Protein AF-A0A354X2A1-F1 (afdb_monomer)

Structure (mmCIF, N/CA/C/O backbone):
data_AF-A0A354X2A1-F1
#
_entry.id   AF-A0A354X2A1-F1
#
loop_
_atom_site.group_PDB
_atom_site.id
_atom_site.type_symbol
_atom_site.label_atom_id
_atom_site.label_alt_id
_atom_site.label_comp_id
_atom_site.label_asym_id
_atom_site.label_entity_id
_atom_site.label_seq_id
_atom_site.pdbx_PDB_ins_code
_atom_site.Cartn_x
_atom_site.Cartn_y
_atom_site.Cartn_z
_atom_site.occupancy
_atom_site.B_iso_or_equiv
_atom_site.auth_seq_id
_atom_site.auth_comp_id
_atom_site.auth_asym_id
_atom_site.auth_atom_id
_atom_site.pdbx_PDB_model_num
ATOM 1 N N . GLU A 1 1 ? -7.277 10.798 17.266 1.00 90.75 1 GLU A N 1
ATOM 2 C CA . GLU A 1 1 ? -7.974 12.111 17.252 1.00 90.75 1 GLU A CA 1
ATOM 3 C C . GLU A 1 1 ? -8.568 12.491 15.892 1.00 90.75 1 GLU A C 1
ATOM 5 O O . GLU A 1 1 ? -9.775 12.680 15.810 1.00 90.75 1 GLU A O 1
ATOM 10 N N . ASN A 1 2 ? -7.778 12.577 14.810 1.00 96.19 2 ASN A N 1
ATOM 11 C CA . ASN A 1 2 ? -8.287 13.035 13.504 1.00 96.19 2 ASN A CA 1
ATOM 12 C C . ASN A 1 2 ? -9.446 12.197 12.944 1.00 96.19 2 ASN A C 1
ATOM 14 O O . ASN A 1 2 ? -10.434 12.776 12.503 1.00 96.19 2 ASN A O 1
ATOM 18 N N . MET A 1 3 ? -9.356 10.865 12.979 1.00 95.81 3 MET A N 1
ATOM 19 C CA . MET A 1 3 ? -10.426 9.995 12.469 1.00 95.81 3 MET A CA 1
ATOM 20 C C . MET A 1 3 ? -11.735 10.189 13.240 1.00 95.81 3 MET A C 1
ATOM 22 O O . MET A 1 3 ? -12.769 10.416 12.627 1.00 95.81 3 MET A O 1
ATOM 26 N N . GLN A 1 4 ? -11.671 10.237 14.575 1.00 95.44 4 GLN A N 1
ATOM 27 C CA . GLN A 1 4 ? -12.832 10.505 15.434 1.00 95.44 4 GLN A CA 1
ATOM 28 C C . GLN A 1 4 ? -13.464 11.869 15.135 1.00 95.44 4 GLN A C 1
ATOM 30 O O . GLN A 1 4 ? -14.678 11.967 14.986 1.00 95.44 4 GLN A O 1
ATOM 35 N N . LYS A 1 5 ? -12.643 12.920 14.987 1.00 98.12 5 LYS A N 1
ATOM 36 C CA . LYS A 1 5 ? -13.120 14.276 14.673 1.00 98.12 5 LYS A CA 1
ATOM 37 C C . LYS A 1 5 ? -13.907 14.337 13.358 1.00 98.12 5 LYS A C 1
ATOM 39 O O . LYS A 1 5 ? -14.807 15.162 13.237 1.00 98.12 5 LYS A O 1
ATOM 44 N N . HIS A 1 6 ? -13.556 13.496 12.389 1.00 97.69 6 HIS A N 1
ATOM 45 C CA . HIS A 1 6 ? -14.186 13.467 11.069 1.00 97.69 6 HIS A CA 1
ATOM 46 C C . HI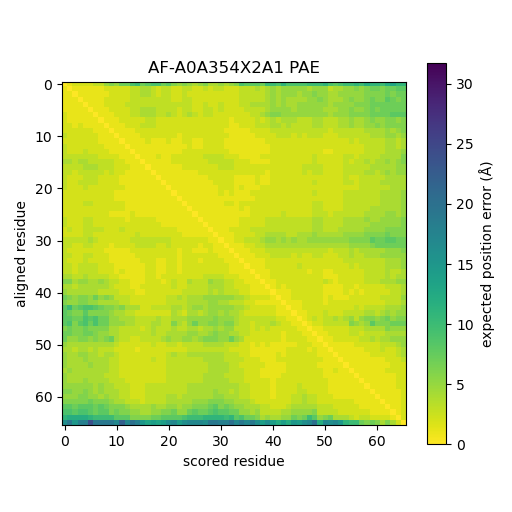S A 1 6 ? -15.176 12.305 10.896 1.00 97.69 6 HIS A C 1
ATOM 48 O O . HIS A 1 6 ? -15.709 12.147 9.803 1.00 97.69 6 HIS A O 1
ATOM 54 N N . GLY A 1 7 ? -15.430 11.511 11.945 1.00 96.75 7 GLY A N 1
ATOM 55 C CA . GLY A 1 7 ? -16.317 10.346 11.877 1.00 96.75 7 GLY A CA 1
ATOM 56 C C . GLY A 1 7 ? -15.855 9.291 10.867 1.00 96.75 7 GLY A C 1
ATOM 57 O O . GLY A 1 7 ? -16.670 8.784 10.108 1.00 96.75 7 GLY A O 1
ATOM 58 N N . ILE A 1 8 ? -14.546 9.026 10.791 1.00 96.81 8 ILE A N 1
ATOM 59 C CA . ILE A 1 8 ? -13.977 8.009 9.899 1.00 96.81 8 ILE A CA 1
ATOM 60 C C . ILE A 1 8 ? -13.874 6.688 10.658 1.00 96.81 8 ILE A C 1
ATOM 62 O O . ILE A 1 8 ? -13.103 6.588 11.613 1.00 96.81 8 ILE A O 1
ATOM 66 N N . ASP A 1 9 ? -14.600 5.679 10.187 1.00 97.00 9 ASP A N 1
ATOM 67 C CA . ASP A 1 9 ? -14.702 4.377 10.857 1.00 97.00 9 ASP A CA 1
ATOM 68 C C . ASP A 1 9 ? -13.669 3.346 10.375 1.00 97.00 9 ASP A C 1
ATOM 70 O O . ASP A 1 9 ? -13.424 2.355 11.055 1.00 97.00 9 ASP A O 1
ATOM 74 N N . ALA A 1 10 ? -13.066 3.551 9.200 1.00 97.38 10 ALA A N 1
ATOM 75 C CA . ALA A 1 10 ? -12.138 2.607 8.578 1.00 97.38 10 ALA A CA 1
ATOM 76 C C . ALA A 1 10 ? -11.104 3.318 7.698 1.00 97.38 10 ALA A C 1
ATOM 78 O O . ALA A 1 10 ? -11.324 4.449 7.256 1.00 97.38 10 ALA A O 1
ATOM 79 N N . LEU A 1 11 ? -9.996 2.637 7.395 1.00 97.56 11 LEU A N 1
ATOM 80 C CA . LEU A 1 11 ? -8.949 3.162 6.517 1.00 97.56 11 LEU A CA 1
ATOM 81 C C . LEU A 1 11 ? -8.620 2.193 5.374 1.00 97.56 11 LEU A C 1
ATOM 83 O O . LEU A 1 11 ? -8.434 0.997 5.582 1.00 97.56 11 LEU A O 1
ATOM 87 N N . VAL A 1 12 ? -8.484 2.733 4.163 1.00 98.00 12 VAL A N 1
ATOM 88 C CA . VAL A 1 12 ? -7.871 2.030 3.029 1.00 98.00 12 VAL A CA 1
ATOM 89 C C . VAL A 1 12 ? -6.505 2.655 2.782 1.00 98.00 12 VAL A C 1
ATOM 91 O O . VAL A 1 12 ? -6.413 3.864 2.566 1.00 98.00 12 VAL A O 1
ATOM 94 N N . VAL A 1 13 ? -5.446 1.851 2.828 1.00 97.94 13 VAL A N 1
ATOM 95 C CA . VAL A 1 13 ? -4.064 2.312 2.645 1.00 97.94 13 VAL A CA 1
ATOM 96 C C . VAL A 1 13 ? -3.505 1.743 1.353 1.00 97.94 13 VAL A C 1
ATOM 98 O O . VAL A 1 13 ? -3.539 0.537 1.149 1.00 97.94 13 VAL A O 1
ATOM 101 N N . ILE A 1 14 ? -2.966 2.609 0.496 1.00 97.69 14 ILE A N 1
ATOM 102 C CA . ILE A 1 14 ? -2.320 2.230 -0.765 1.00 97.69 14 ILE A CA 1
ATOM 103 C C . ILE A 1 14 ? -0.839 2.567 -0.649 1.00 97.69 14 ILE A C 1
ATOM 105 O O . ILE A 1 14 ? -0.499 3.722 -0.390 1.00 97.69 14 ILE A O 1
ATOM 109 N N . GLY A 1 15 ? 0.037 1.584 -0.829 1.00 96.94 15 GLY A N 1
ATOM 110 C CA . GLY A 1 15 ? 1.476 1.825 -0.777 1.00 96.94 15 GLY A CA 1
ATOM 111 C C . GLY A 1 15 ? 2.314 0.554 -0.724 1.00 96.94 15 GLY A C 1
ATOM 112 O O . GLY A 1 15 ? 1.801 -0.548 -0.920 1.00 96.94 15 GLY A O 1
ATOM 113 N N . GLY A 1 16 ? 3.607 0.739 -0.460 1.00 96.38 16 GLY A N 1
ATOM 114 C CA . GLY A 1 16 ? 4.577 -0.337 -0.258 1.00 96.38 16 GLY A CA 1
ATOM 115 C C . GLY A 1 16 ? 4.621 -0.856 1.181 1.00 96.38 16 GLY A C 1
ATOM 116 O O . GLY A 1 16 ? 3.805 -0.474 2.025 1.00 96.38 16 GLY A O 1
ATOM 117 N N . ASP A 1 17 ? 5.635 -1.665 1.487 1.00 95.62 17 ASP A N 1
ATOM 118 C CA . ASP A 1 17 ? 5.807 -2.321 2.791 1.00 95.62 17 ASP A CA 1
ATOM 119 C C . ASP A 1 17 ? 5.752 -1.355 3.976 1.00 95.62 17 ASP A C 1
ATOM 121 O O . ASP A 1 17 ? 5.104 -1.639 4.984 1.00 95.62 17 ASP A O 1
ATOM 125 N N . GLY A 1 18 ? 6.386 -0.184 3.859 1.00 96.88 18 GLY A N 1
ATOM 126 C CA . GLY A 1 18 ? 6.377 0.823 4.922 1.00 96.88 18 GLY A CA 1
ATOM 127 C C . GLY A 1 18 ? 4.967 1.331 5.238 1.00 96.88 18 GLY A C 1
ATOM 128 O O . GLY A 1 18 ? 4.588 1.433 6.406 1.00 96.88 18 GLY A O 1
ATOM 129 N N . SER A 1 19 ? 4.164 1.592 4.202 1.00 97.62 19 SER A N 1
ATOM 130 C CA . SER A 1 19 ? 2.778 2.043 4.351 1.00 97.62 19 SER A CA 1
ATOM 131 C C . SER A 1 19 ? 1.902 0.951 4.955 1.00 97.62 19 SER A C 1
ATO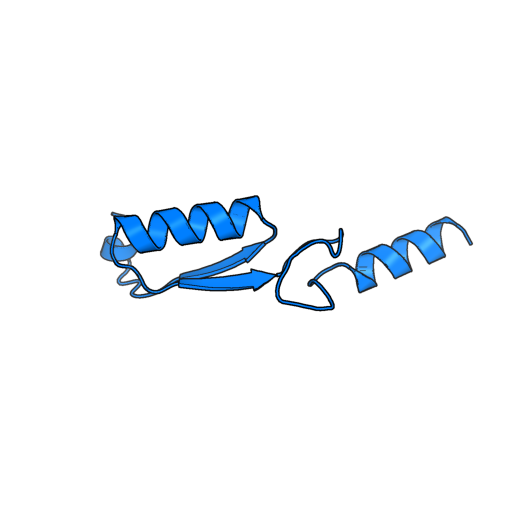M 133 O O . SER A 1 19 ? 1.155 1.226 5.892 1.00 97.62 19 SER A O 1
ATOM 135 N N . LEU A 1 20 ? 2.012 -0.284 4.461 1.00 97.19 20 LEU A N 1
ATOM 136 C CA . LEU A 1 20 ? 1.204 -1.409 4.937 1.00 97.19 20 LEU A CA 1
ATOM 137 C C . LEU A 1 20 ? 1.577 -1.822 6.368 1.00 97.19 20 LEU A C 1
ATOM 139 O O . LEU A 1 20 ? 0.695 -2.098 7.180 1.00 97.19 20 LEU A O 1
ATOM 143 N N . THR A 1 21 ? 2.865 -1.776 6.715 1.00 97.12 21 THR A N 1
ATOM 144 C CA . THR A 1 21 ? 3.348 -2.028 8.080 1.00 97.12 21 THR A CA 1
ATOM 145 C C . THR A 1 21 ? 2.837 -0.965 9.045 1.00 97.12 21 THR A C 1
ATOM 147 O O . THR A 1 21 ? 2.274 -1.298 10.088 1.00 97.12 21 THR A O 1
ATOM 150 N N . GLY A 1 22 ? 2.983 0.317 8.691 1.00 97.88 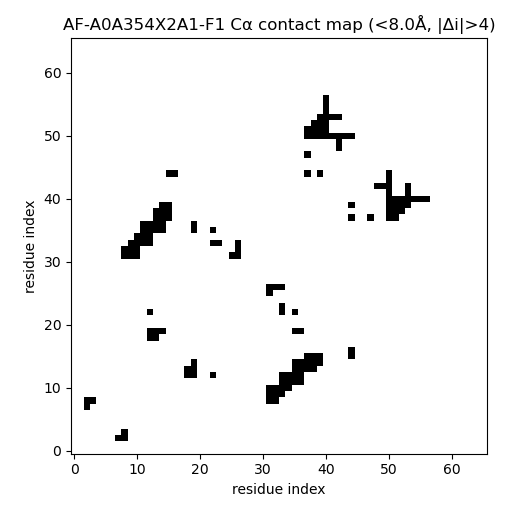22 GLY A N 1
ATOM 151 C CA . GLY A 1 22 ? 2.476 1.420 9.508 1.00 97.88 22 GLY A CA 1
ATOM 152 C C . GLY A 1 22 ? 0.962 1.344 9.698 1.00 97.88 22 GLY A C 1
ATOM 153 O O . GLY A 1 22 ? 0.470 1.530 10.809 1.00 97.88 22 GLY A O 1
ATOM 154 N N . ALA A 1 23 ? 0.233 0.990 8.637 1.00 97.62 23 ALA A N 1
ATOM 155 C CA . ALA A 1 23 ? -1.203 0.769 8.691 1.00 97.62 23 ALA A CA 1
ATOM 156 C C . ALA A 1 23 ? -1.559 -0.386 9.636 1.00 97.62 23 ALA A C 1
ATOM 158 O O . ALA A 1 23 ? -2.385 -0.205 10.520 1.00 97.62 23 ALA A O 1
ATOM 159 N N . SER A 1 24 ? -0.892 -1.537 9.523 1.00 96.88 24 SER A N 1
ATOM 160 C CA . SER A 1 24 ? -1.115 -2.685 10.410 1.00 96.88 24 SER A CA 1
ATOM 161 C C . SER A 1 24 ? -0.878 -2.335 11.883 1.00 96.88 24 SER A C 1
ATOM 163 O O . SER A 1 24 ? -1.688 -2.680 12.740 1.00 96.88 24 SER A O 1
ATOM 165 N N . ILE A 1 25 ? 0.210 -1.624 12.198 1.00 98.25 25 ILE A N 1
ATOM 166 C CA . ILE A 1 25 ? 0.494 -1.177 13.571 1.00 98.25 25 ILE A CA 1
ATOM 167 C C . ILE A 1 25 ? -0.619 -0.247 14.066 1.00 98.25 25 ILE A C 1
ATOM 169 O O . ILE A 1 25 ? -1.176 -0.480 15.135 1.00 98.25 25 ILE A O 1
ATOM 173 N N . PHE A 1 26 ? -0.987 0.756 13.267 1.00 97.44 26 PHE A N 1
ATOM 174 C CA . PHE A 1 26 ? -2.021 1.725 13.618 1.00 97.44 26 PHE A CA 1
ATOM 175 C C . PHE A 1 26 ? -3.397 1.071 13.832 1.00 97.44 26 PHE A C 1
ATOM 177 O O . PHE A 1 26 ? -4.079 1.375 14.808 1.00 97.44 26 PHE A O 1
ATOM 184 N N . GLY A 1 27 ? -3.796 0.142 12.959 1.00 97.12 27 GLY A N 1
ATOM 185 C CA . GLY A 1 27 ? -5.054 -0.597 13.093 1.00 97.12 27 GLY A CA 1
ATOM 186 C C . GLY A 1 27 ? -5.107 -1.430 14.369 1.00 97.12 27 GLY A C 1
ATOM 187 O O . GLY A 1 27 ? -6.119 -1.412 15.062 1.00 97.12 27 GLY A O 1
ATOM 188 N N . ASN A 1 28 ? -3.997 -2.087 14.722 1.00 97.31 28 ASN A N 1
ATOM 189 C CA . ASN A 1 28 ? -3.896 -2.879 15.948 1.00 97.31 28 ASN A CA 1
ATOM 190 C C . ASN A 1 28 ? -3.875 -2.018 17.221 1.00 97.31 28 ASN A C 1
ATOM 192 O O . ASN A 1 28 ? -4.444 -2.415 18.233 1.00 97.31 28 ASN A O 1
ATOM 196 N N . GLU A 1 29 ? -3.209 -0.861 17.200 1.00 97.69 29 GLU A N 1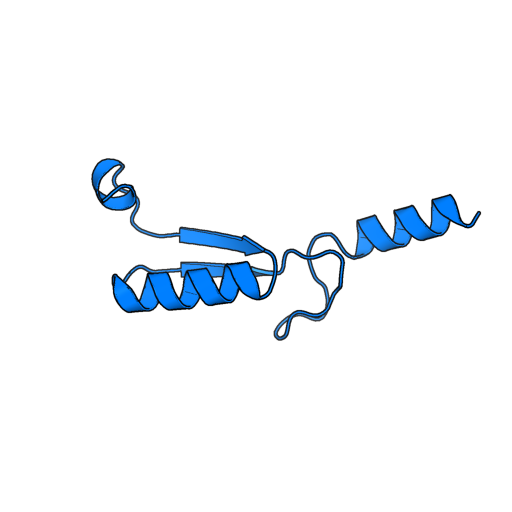
ATOM 197 C CA . GLU A 1 29 ? -3.091 0.017 18.373 1.00 97.69 29 GLU A CA 1
ATOM 198 C C . GLU A 1 29 ? -4.422 0.690 18.735 1.00 97.69 29 GLU A C 1
ATOM 200 O O . GLU A 1 29 ? -4.723 0.869 19.916 1.00 97.69 29 GLU A O 1
ATOM 205 N N . TYR A 1 30 ? -5.224 1.045 17.729 1.00 95.94 30 TYR A N 1
ATOM 206 C CA . TYR A 1 30 ? -6.449 1.828 17.911 1.00 95.94 30 TYR A CA 1
ATOM 207 C C . TYR A 1 30 ? -7.746 1.053 17.629 1.00 95.94 30 TYR A C 1
ATOM 209 O O . TYR A 1 30 ? -8.812 1.664 17.672 1.00 95.94 30 TYR A O 1
ATOM 217 N N . ASP A 1 31 ? -7.661 -0.256 17.367 1.00 95.31 31 ASP A N 1
ATOM 218 C CA . ASP A 1 31 ? -8.789 -1.139 17.017 1.00 95.31 31 ASP A CA 1
ATOM 219 C C . ASP A 1 31 ? -9.611 -0.609 15.828 1.00 95.31 31 ASP A C 1
ATOM 221 O O . ASP A 1 31 ? -10.837 -0.489 15.863 1.00 95.31 31 ASP A O 1
ATOM 225 N N . ILE A 1 32 ? -8.900 -0.219 14.766 1.00 96.25 32 ILE A N 1
ATOM 226 C CA . ILE A 1 32 ? -9.488 0.360 13.555 1.00 96.25 32 ILE A CA 1
ATOM 227 C C . ILE A 1 32 ? -9.399 -0.657 12.412 1.00 96.25 32 ILE A C 1
ATOM 229 O O . ILE A 1 32 ? -8.315 -1.184 12.149 1.00 96.25 32 ILE A O 1
ATOM 233 N N . PRO A 1 33 ? -10.496 -0.906 11.674 1.00 97.50 33 PRO A N 1
ATOM 234 C CA . PRO A 1 33 ? -10.471 -1.763 10.499 1.00 97.50 33 PRO A CA 1
ATOM 235 C C . PRO A 1 33 ? -9.690 -1.110 9.354 1.00 97.50 33 PRO A C 1
ATOM 237 O O . PRO A 1 33 ? -9.938 0.038 8.965 1.00 97.50 33 PRO A O 1
ATOM 240 N N . ILE A 1 34 ? -8.750 -1.873 8.792 1.00 97.69 34 ILE A N 1
ATOM 241 C CA . ILE A 1 34 ? -7.847 -1.411 7.738 1.00 97.69 34 ILE A CA 1
ATOM 242 C C . ILE A 1 34 ? -7.777 -2.425 6.602 1.00 97.69 34 ILE A C 1
ATOM 244 O O . ILE A 1 34 ? -7.651 -3.626 6.834 1.00 97.69 34 ILE A O 1
ATOM 248 N N . VAL A 1 35 ? -7.798 -1.919 5.369 1.00 97.56 35 VAL A N 1
ATOM 249 C CA . VAL A 1 35 ? -7.503 -2.689 4.155 1.00 97.56 35 VAL A CA 1
ATOM 250 C C . VAL A 1 35 ? -6.282 -2.091 3.464 1.00 97.56 35 VAL A C 1
ATOM 252 O O . VAL A 1 35 ? -6.233 -0.890 3.201 1.00 97.56 35 VAL A O 1
ATOM 255 N N . GLY A 1 36 ? -5.294 -2.933 3.170 1.00 96.19 36 GLY A N 1
ATOM 256 C CA . GLY A 1 36 ? -4.095 -2.564 2.422 1.00 96.19 36 GLY A CA 1
ATOM 257 C C . GLY A 1 36 ? -4.223 -2.889 0.935 1.00 96.19 36 GLY A C 1
ATOM 258 O O . GLY A 1 36 ? -4.721 -3.955 0.581 1.00 96.19 36 GLY A O 1
ATOM 25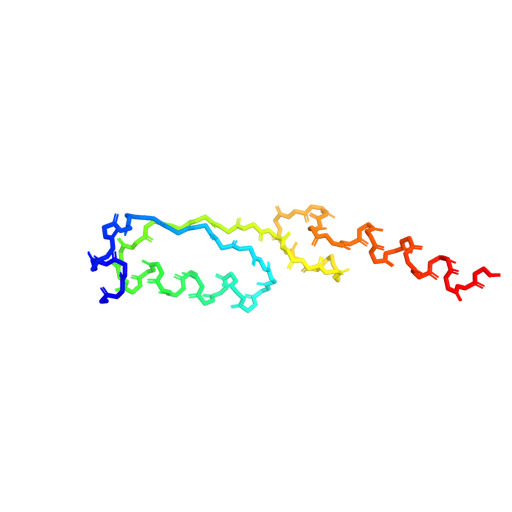9 N N . LEU A 1 37 ? -3.748 -1.993 0.072 1.00 97.38 37 LEU A N 1
ATOM 260 C CA . LEU A 1 37 ? -3.625 -2.199 -1.368 1.00 97.38 37 LEU A CA 1
ATOM 261 C C . LEU A 1 37 ? -2.154 -2.056 -1.795 1.00 97.38 37 LEU A C 1
ATOM 263 O O . LEU A 1 37 ? -1.516 -1.057 -1.446 1.00 97.38 37 LEU A O 1
ATOM 267 N N . PRO A 1 38 ? -1.619 -3.021 -2.564 1.00 96.81 38 PRO A N 1
ATOM 268 C CA . PRO A 1 38 ? -0.213 -3.045 -2.945 1.00 96.81 38 PRO A CA 1
ATOM 269 C C . PRO A 1 38 ? 0.093 -1.982 -4.009 1.00 96.81 38 PRO A C 1
ATOM 271 O O . PRO A 1 38 ? -0.254 -2.139 -5.181 1.00 96.81 38 PRO A O 1
ATOM 274 N N . GLY A 1 39 ? 0.748 -0.893 -3.604 1.00 96.75 39 GLY A N 1
ATOM 275 C CA . GLY A 1 39 ? 1.088 0.244 -4.461 1.00 96.75 39 GLY A CA 1
ATOM 276 C C . GLY A 1 39 ? 2.578 0.552 -4.447 1.00 96.75 39 GLY A C 1
ATOM 277 O O . GLY A 1 39 ? 3.043 1.317 -3.606 1.00 96.75 39 GLY A O 1
ATOM 278 N N . THR A 1 40 ? 3.313 -0.031 -5.390 1.00 96.75 40 THR A N 1
ATOM 279 C CA . THR A 1 40 ? 4.745 0.211 -5.602 1.00 96.75 40 THR A CA 1
ATOM 280 C C . THR A 1 40 ? 5.116 -0.067 -7.061 1.00 96.75 40 THR A C 1
ATOM 282 O O . THR A 1 40 ? 4.467 -0.874 -7.731 1.00 96.75 40 THR A O 1
ATOM 285 N N . ILE A 1 41 ? 6.164 0.594 -7.555 1.00 97.19 41 ILE A N 1
ATOM 286 C CA . ILE A 1 41 ? 6.749 0.325 -8.877 1.00 97.19 41 ILE A CA 1
ATOM 287 C C . ILE A 1 41 ? 7.657 -0.912 -8.875 1.00 97.19 41 ILE A C 1
ATOM 289 O O . ILE A 1 41 ? 7.949 -1.442 -9.943 1.00 97.19 41 ILE A O 1
ATOM 293 N N . ASP A 1 42 ? 8.078 -1.375 -7.696 1.00 96.06 42 ASP A N 1
ATOM 294 C CA . ASP A 1 42 ? 9.127 -2.389 -7.543 1.00 96.06 42 ASP A CA 1
ATOM 295 C C . ASP A 1 42 ? 8.619 -3.835 -7.703 1.00 96.06 42 ASP A C 1
ATOM 297 O O . ASP A 1 42 ? 9.409 -4.749 -7.929 1.00 96.06 42 ASP A O 1
ATOM 301 N N . ASN A 1 43 ? 7.299 -4.047 -7.636 1.00 95.12 43 ASN A N 1
ATOM 302 C CA . ASN A 1 43 ? 6.648 -5.362 -7.676 1.00 95.12 43 ASN A CA 1
ATOM 303 C C . ASN A 1 43 ? 7.195 -6.390 -6.674 1.00 95.12 43 ASN A C 1
ATOM 305 O O . ASN A 1 43 ? 7.363 -7.565 -6.996 1.00 95.12 43 ASN A O 1
ATOM 309 N N . ASP A 1 44 ? 7.473 -5.941 -5.454 1.00 94.75 44 ASP A N 1
ATOM 310 C CA . ASP A 1 44 ? 8.147 -6.709 -4.404 1.00 94.75 44 ASP A CA 1
ATOM 311 C C . ASP A 1 44 ? 7.263 -6.996 -3.178 1.00 94.75 44 ASP A C 1
ATOM 313 O O . ASP A 1 44 ? 7.740 -7.505 -2.164 1.00 94.75 44 ASP A O 1
ATOM 317 N N . LEU A 1 45 ? 5.957 -6.723 -3.268 1.00 93.81 45 LEU A N 1
ATOM 318 C CA . LEU A 1 45 ? 5.025 -6.948 -2.164 1.00 93.81 45 LEU A CA 1
ATOM 319 C C . LEU A 1 45 ? 4.486 -8.376 -2.159 1.00 93.81 45 LEU A C 1
ATOM 321 O O . LEU A 1 45 ? 3.885 -8.847 -3.124 1.00 93.81 45 LEU A O 1
ATOM 325 N N . ASN A 1 46 ? 4.616 -9.042 -1.014 1.00 90.50 46 ASN A N 1
ATOM 326 C CA . ASN A 1 46 ? 4.019 -10.356 -0.802 1.00 90.50 46 ASN A CA 1
ATOM 327 C C . ASN A 1 46 ? 2.481 -10.282 -0.791 1.00 90.50 46 ASN A C 1
ATOM 329 O O . ASN A 1 46 ? 1.889 -9.347 -0.253 1.00 90.50 46 ASN A O 1
ATOM 333 N N . GLY A 1 47 ? 1.827 -11.320 -1.319 1.00 91.69 47 GLY A N 1
ATOM 334 C CA . GLY A 1 47 ? 0.362 -11.443 -1.333 1.00 91.69 47 GLY A CA 1
ATOM 335 C C . GLY A 1 47 ? -0.313 -10.983 -2.628 1.00 91.69 47 GLY A C 1
ATOM 336 O O . GLY A 1 47 ? -1.530 -11.104 -2.744 1.00 91.69 47 GLY A O 1
ATOM 337 N N . THR A 1 48 ? 0.455 -10.508 -3.608 1.00 92.81 48 THR A N 1
ATOM 338 C CA . THR A 1 48 ? -0.004 -10.241 -4.977 1.00 92.81 48 THR A CA 1
ATOM 339 C C . THR A 1 48 ? 1.088 -10.620 -5.976 1.00 92.81 48 THR A C 1
ATOM 341 O O . THR A 1 48 ? 2.268 -10.545 -5.648 1.00 92.81 48 THR A O 1
ATOM 344 N N . ASP A 1 49 ? 0.706 -11.005 -7.195 1.00 95.06 49 ASP A N 1
ATOM 345 C CA . ASP A 1 49 ? 1.661 -11.245 -8.290 1.00 95.06 49 ASP A CA 1
ATOM 346 C C . ASP A 1 49 ? 2.123 -9.931 -8.951 1.00 95.06 49 ASP A C 1
ATOM 348 O O . ASP A 1 49 ? 3.197 -9.865 -9.555 1.00 95.06 49 ASP A O 1
ATOM 352 N N . VAL A 1 50 ? 1.282 -8.890 -8.866 1.00 94.06 50 VAL A N 1
ATOM 353 C CA . VAL A 1 50 ? 1.504 -7.567 -9.464 1.00 94.06 50 VAL A CA 1
ATOM 354 C C . VAL A 1 50 ? 1.137 -6.436 -8.502 1.00 94.06 50 VAL A C 1
ATOM 356 O O . VAL A 1 50 ? 0.107 -6.495 -7.823 1.00 94.06 50 VAL A O 1
ATOM 359 N N . THR A 1 51 ? 1.941 -5.374 -8.476 1.00 96.00 51 THR A N 1
ATOM 360 C CA . THR A 1 51 ? 1.692 -4.159 -7.688 1.00 96.00 51 THR A CA 1
ATOM 361 C C . THR A 1 51 ? 1.243 -2.991 -8.567 1.00 96.00 51 THR A C 1
ATOM 363 O O . THR A 1 51 ? 1.612 -2.863 -9.738 1.00 96.00 51 THR A O 1
ATOM 366 N N . ILE A 1 52 ? 0.430 -2.096 -8.000 1.00 97.38 52 ILE A N 1
ATOM 367 C CA . ILE A 1 52 ? -0.036 -0.897 -8.702 1.00 97.38 52 ILE A CA 1
ATOM 368 C C . ILE A 1 52 ? 1.165 0.016 -8.970 1.00 97.38 52 ILE A C 1
ATOM 370 O O . ILE A 1 52 ? 1.820 0.469 -8.0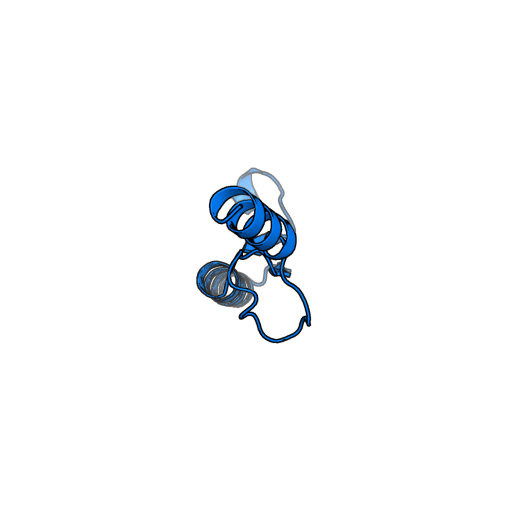33 1.00 97.38 52 ILE A O 1
ATOM 374 N N . GLY A 1 53 ? 1.407 0.318 -10.247 1.00 96.75 53 GLY A N 1
ATOM 375 C CA . GLY A 1 53 ? 2.505 1.171 -10.712 1.00 96.75 53 GLY A CA 1
ATOM 376 C C . GLY A 1 53 ? 3.625 0.416 -11.430 1.00 96.75 53 GLY A C 1
ATOM 377 O O . GLY A 1 53 ? 4.324 1.031 -12.233 1.00 96.75 53 GLY A O 1
ATOM 378 N N . TYR A 1 54 ? 3.746 -0.900 -11.218 1.00 97.06 54 TYR A N 1
ATOM 379 C CA . TYR A 1 54 ? 4.776 -1.732 -11.849 1.00 97.06 54 TYR A CA 1
ATOM 380 C C . TYR A 1 54 ? 4.732 -1.679 -13.385 1.00 97.06 54 TYR A C 1
ATOM 382 O O . TYR A 1 54 ? 5.729 -1.347 -14.023 1.00 97.06 54 TYR A O 1
ATOM 390 N N . ASP A 1 55 ? 3.567 -1.935 -13.989 1.00 97.50 55 ASP A N 1
ATOM 391 C CA . ASP A 1 55 ? 3.411 -1.946 -15.453 1.00 97.50 55 ASP A CA 1
ATOM 392 C C . ASP A 1 55 ? 3.721 -0.577 -16.084 1.00 97.50 55 ASP A C 1
ATOM 394 O O . ASP A 1 55 ? 4.435 -0.479 -17.084 1.00 97.50 55 ASP A O 1
ATOM 398 N N . THR A 1 56 ? 3.265 0.509 -15.454 1.00 97.69 56 THR A N 1
ATOM 399 C CA . THR A 1 56 ? 3.571 1.872 -15.904 1.00 97.69 56 THR A CA 1
ATOM 400 C C . THR A 1 56 ? 5.075 2.148 -15.867 1.00 97.69 56 THR A C 1
ATOM 402 O O . THR A 1 56 ? 5.620 2.727 -16.811 1.00 97.69 56 THR A O 1
ATOM 405 N N . ALA A 1 57 ? 5.764 1.727 -14.801 1.00 97.31 57 ALA A N 1
ATOM 406 C CA . ALA A 1 57 ? 7.209 1.895 -14.674 1.00 97.31 57 ALA A CA 1
ATOM 407 C C . ALA 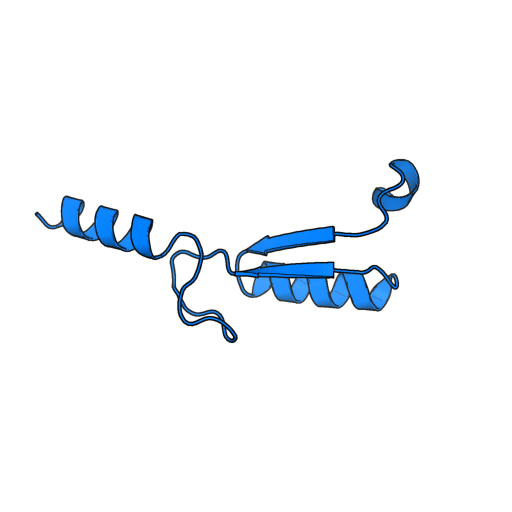A 1 57 ? 7.967 1.086 -15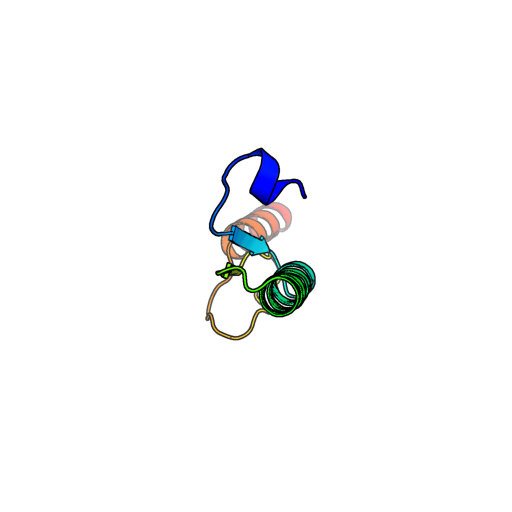.737 1.00 97.31 57 ALA A C 1
ATOM 409 O O . ALA A 1 57 ? 8.858 1.627 -16.391 1.00 97.31 57 ALA A O 1
ATOM 410 N N . LEU A 1 58 ? 7.566 -0.166 -15.977 1.00 97.00 58 LEU A N 1
ATOM 411 C CA . LEU A 1 58 ? 8.164 -1.025 -16.999 1.00 97.00 58 LEU A CA 1
ATOM 412 C C . LEU A 1 58 ? 8.051 -0.409 -18.402 1.00 97.00 58 LEU A C 1
ATOM 414 O O . LEU A 1 58 ? 9.045 -0.327 -19.124 1.00 97.00 58 LEU A O 1
ATOM 418 N N . ASN A 1 59 ? 6.864 0.076 -18.770 1.00 97.56 59 ASN A N 1
ATOM 419 C CA . ASN A 1 59 ? 6.650 0.733 -20.060 1.00 97.56 59 ASN A CA 1
ATOM 420 C C . ASN A 1 59 ? 7.441 2.045 -20.181 1.00 97.56 59 ASN A C 1
ATOM 422 O O . ASN A 1 59 ? 7.974 2.345 -21.246 1.00 97.56 59 ASN A O 1
ATOM 426 N N . THR A 1 60 ? 7.580 2.801 -19.088 1.00 97.69 60 THR A N 1
ATOM 427 C CA . THR A 1 60 ? 8.402 4.023 -19.063 1.00 97.69 60 THR A CA 1
ATOM 428 C C . THR A 1 60 ? 9.881 3.704 -19.304 1.00 97.69 60 THR A 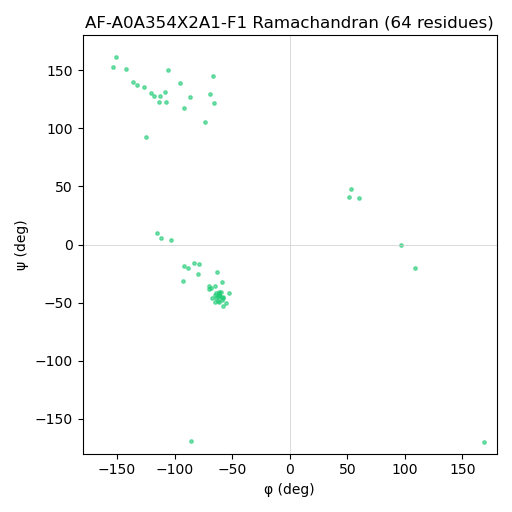C 1
ATOM 430 O O . THR A 1 60 ? 10.552 4.407 -20.060 1.00 97.69 60 THR A O 1
ATOM 433 N N . ILE A 1 61 ? 10.393 2.629 -18.694 1.00 96.94 61 ILE A N 1
ATOM 434 C CA . ILE A 1 61 ? 11.769 2.163 -18.904 1.00 96.94 61 ILE A CA 1
ATOM 435 C C . ILE A 1 61 ? 11.965 1.729 -20.357 1.00 96.94 61 ILE A C 1
ATOM 437 O O . ILE A 1 61 ? 12.936 2.151 -20.974 1.00 96.94 61 ILE A O 1
ATOM 441 N N . MET A 1 62 ? 11.036 0.946 -20.915 1.00 96.88 62 MET A N 1
ATOM 442 C CA . MET A 1 62 ? 11.089 0.503 -22.312 1.00 96.88 62 MET A CA 1
ATOM 443 C C . MET A 1 62 ? 11.196 1.697 -23.270 1.00 96.88 62 MET A C 1
ATOM 445 O O . MET A 1 62 ? 12.138 1.769 -24.048 1.00 96.88 62 MET A O 1
ATOM 449 N N . GLN A 1 63 ? 10.322 2.695 -23.108 1.00 97.31 63 GLN A N 1
ATOM 450 C CA . GLN A 1 63 ? 10.341 3.930 -23.901 1.00 97.31 63 GLN A CA 1
ATOM 451 C C . GLN A 1 63 ? 11.611 4.772 -23.727 1.00 97.31 63 GLN A C 1
ATOM 453 O O . GLN A 1 63 ? 11.903 5.606 -24.575 1.00 97.31 63 GLN A O 1
ATOM 458 N N . SER A 1 64 ? 12.319 4.623 -22.606 1.00 96.25 64 SER A N 1
ATOM 459 C CA . SER A 1 64 ? 13.554 5.369 -22.331 1.00 96.25 64 SER A CA 1
ATOM 460 C C . SER A 1 64 ? 14.803 4.668 -22.869 1.00 96.25 64 SER A C 1
ATOM 462 O O . SER A 1 64 ? 15.857 5.295 -22.963 1.00 96.25 64 SER A O 1
ATOM 464 N N . VAL A 1 65 ? 14.707 3.361 -23.127 1.00 93.81 65 VAL A N 1
ATOM 465 C CA . VAL A 1 65 ? 15.783 2.535 -23.688 1.00 93.81 65 VAL A CA 1
ATOM 466 C C . VAL A 1 65 ? 15.695 2.469 -25.215 1.00 93.81 65 VAL A C 1
ATOM 468 O O . VAL A 1 65 ? 16.744 2.362 -25.852 1.00 93.81 65 VAL A O 1
ATOM 471 N N . ASP A 1 66 ? 14.479 2.530 -25.772 1.00 79.38 66 ASP A N 1
ATOM 472 C CA . ASP A 1 66 ? 14.217 2.709 -27.210 1.00 79.38 66 ASP A CA 1
ATOM 473 C C . ASP A 1 66 ? 14.860 3.997 -27.769 1.00 79.38 66 ASP A C 1
ATOM 475 O O . ASP A 1 66 ? 15.431 3.927 -28.887 1.00 79.38 66 ASP A O 1
#

Foldseek 3Di:
DVCVVVVNQAEEWEEDPVRVVVQVVVCVVPVGHYHYAFADLPCPDPPDNGGHNVVVVVVVVVVVVD

Sequence (66 aa):
ENMQKHGIDALVVIGGDGSLTGASIFGNEYDIPIVGLPGTIDNDLNGTDVTIGYDTALNTIMQSVD

Nearest PDB structures (foldseek):
  7vz6-assembly1_C-2  TM=5.997E-01  e=1.790E+00  Streptomyces kasugaensis
  7vza-assembly1_E-2  TM=6.022E-01  e=1.916E+00  Streptomyces kasugaensis
  7vz6-assembly1_F  TM=5.991E-01  e=2.052E+00  Streptomyces kasugaensis
  3v6i-assembly2_Y  TM=3.609E-01  e=2.052E+00  Thermus thermophilus HB8

Secondary structure (DSSP, 8-state):
-HHHHTT---EEEEESHHHHHHHHHHHHHHT--EEEEEEESS---TT-SS-EEHHHHHHHHHHHH-

Mean predicted aligned error: 3.05 Å

Radius of gyration: 15.6 Å; Cα contacts (8 Å, |Δi|>4): 76; chains: 1; bounding box: 32×26×46 Å

Solvent-accessible surface area (backbone atoms only — not comparable to full-atom values): 3974 Å² total; per-residue (Å²): 110,70,44,69,77,69,72,53,78,64,48,78,47,75,25,42,69,70,52,48,50,52,48,53,52,51,23,67,76,68,77,37,57,70,49,77,41,64,34,34,58,78,55,78,60,86,96,52,96,72,25,51,49,22,66,62,47,53,54,51,51,50,69,72,73,108

pLDDT: mean 96.19, std 2.65, range [79.38, 98.25]